Protein AF-A0A2S1FJ78-F1 (afdb_monomer)

Structure (mmCIF, N/CA/C/O backbone):
data_AF-A0A2S1FJ78-F1
#
_entry.id   AF-A0A2S1FJ78-F1
#
loop_
_atom_site.group_PDB
_atom_site.id
_atom_site.type_symbol
_atom_site.label_atom_id
_atom_site.label_alt_id
_atom_site.label_comp_id
_atom_site.label_asym_id
_atom_site.label_entity_id
_atom_site.label_seq_id
_atom_site.pdbx_PDB_ins_code
_atom_site.Cartn_x
_atom_site.Cartn_y
_atom_site.Cartn_z
_atom_site.occupancy
_atom_site.B_iso_or_equiv
_atom_site.auth_seq_id
_atom_site.auth_comp_id
_atom_site.auth_asym_id
_atom_site.auth_atom_id
_atom_site.pdbx_PDB_model_num
ATOM 1 N N . MET A 1 1 ? -8.267 -0.499 -17.484 1.00 65.19 1 MET A N 1
ATOM 2 C CA . MET A 1 1 ? -7.502 -1.652 -16.930 1.00 65.19 1 MET A CA 1
ATOM 3 C C . MET A 1 1 ? -6.519 -1.121 -15.884 1.00 65.19 1 MET A C 1
ATOM 5 O O . MET A 1 1 ? -6.290 0.076 -15.894 1.00 65.19 1 MET A O 1
ATOM 9 N N . LEU A 1 2 ? -5.948 -1.941 -14.984 1.00 70.31 2 LEU A N 1
ATOM 10 C CA . LEU A 1 2 ? -4.967 -1.445 -13.990 1.00 70.31 2 LEU A CA 1
ATOM 11 C C . LEU A 1 2 ? -3.775 -0.744 -14.676 1.00 70.31 2 LEU A C 1
ATOM 13 O O . LEU A 1 2 ? -3.337 0.289 -14.204 1.00 70.31 2 LEU A O 1
ATOM 17 N N . LEU A 1 3 ? -3.323 -1.274 -15.819 1.00 70.62 3 LEU A N 1
ATOM 18 C CA . LEU A 1 3 ? -2.282 -0.676 -16.665 1.00 70.62 3 LEU A CA 1
ATOM 19 C C . LEU A 1 3 ? -2.613 0.752 -17.118 1.00 70.62 3 LEU A C 1
ATOM 21 O O . LEU A 1 3 ? -1.821 1.651 -16.888 1.00 70.62 3 LEU A O 1
ATOM 25 N N . ASP A 1 4 ? -3.803 0.954 -17.677 1.00 75.25 4 ASP A N 1
ATOM 26 C CA . ASP A 1 4 ? -4.281 2.253 -18.176 1.00 75.25 4 ASP A CA 1
ATOM 27 C C . ASP A 1 4 ? -4.321 3.322 -17.064 1.00 75.25 4 ASP A C 1
ATOM 29 O O . ASP A 1 4 ? -3.877 4.453 -17.239 1.00 75.25 4 ASP A O 1
ATOM 33 N N . ALA A 1 5 ? -4.743 2.922 -15.857 1.00 72.56 5 ALA A N 1
ATOM 34 C CA . ALA A 1 5 ? -4.715 3.792 -14.683 1.00 72.56 5 ALA A CA 1
ATOM 35 C C . ALA A 1 5 ? -3.291 4.061 -14.167 1.00 72.56 5 ALA A C 1
ATOM 37 O O . ALA A 1 5 ? -3.068 5.087 -13.535 1.00 72.56 5 ALA A O 1
ATOM 38 N N . LEU A 1 6 ? -2.339 3.153 -14.407 1.00 74.25 6 LEU A N 1
ATOM 39 C CA . LEU A 1 6 ? -0.943 3.304 -13.997 1.00 74.25 6 LEU A CA 1
ATOM 40 C C . LEU A 1 6 ? -0.124 4.123 -14.995 1.00 74.25 6 LEU A C 1
ATOM 42 O O . LEU A 1 6 ? 0.821 4.775 -14.568 1.00 74.25 6 LEU A O 1
ATOM 46 N N . GLU A 1 7 ? -0.456 4.124 -16.290 1.00 74.12 7 GLU A N 1
ATOM 47 C CA . GLU A 1 7 ? 0.261 4.900 -17.319 1.00 74.12 7 GLU A CA 1
ATOM 48 C C . GLU A 1 7 ? 0.292 6.403 -17.029 1.00 74.12 7 GLU A C 1
ATOM 50 O O . GLU A 1 7 ? 1.277 7.061 -17.347 1.00 74.12 7 GLU A O 1
ATOM 55 N N . SER A 1 8 ? -0.743 6.929 -16.371 1.00 75.00 8 SER A N 1
ATOM 56 C CA . SER A 1 8 ? -0.812 8.338 -15.962 1.00 75.00 8 SER A CA 1
ATOM 57 C C . SER A 1 8 ? -0.206 8.618 -14.580 1.00 75.00 8 SER A C 1
ATOM 59 O O . SER A 1 8 ? -0.204 9.767 -14.143 1.00 75.00 8 SER A O 1
ATOM 61 N N . VAL A 1 9 ? 0.281 7.594 -13.869 1.00 76.88 9 VAL A N 1
ATOM 62 C CA . VAL A 1 9 ? 0.777 7.716 -12.491 1.00 76.88 9 VAL A CA 1
ATOM 63 C C . VAL A 1 9 ? 2.299 7.590 -12.482 1.00 76.88 9 VAL A C 1
ATOM 65 O O . VAL A 1 9 ? 2.816 6.544 -12.888 1.00 76.88 9 VAL A O 1
ATOM 68 N N . PRO A 1 10 ? 3.025 8.613 -12.003 1.00 75.88 10 PRO A N 1
ATOM 69 C CA . PRO A 1 10 ? 4.472 8.535 -11.877 1.00 75.88 10 PRO A CA 1
ATOM 70 C C . PRO A 1 10 ? 4.866 7.568 -10.753 1.00 75.88 10 PRO A C 1
ATOM 72 O O . PRO A 1 10 ? 4.140 7.405 -9.770 1.00 75.88 10 PRO A O 1
ATOM 75 N N . ASP A 1 11 ? 6.031 6.933 -10.883 1.00 71.81 11 ASP A N 1
ATOM 76 C CA . ASP A 1 11 ? 6.510 5.891 -9.966 1.00 71.81 11 ASP A CA 1
ATOM 77 C C . ASP A 1 11 ? 6.601 6.370 -8.504 1.00 71.81 11 ASP A C 1
ATOM 79 O O . ASP A 1 11 ? 6.304 5.614 -7.579 1.00 71.81 11 ASP A O 1
ATOM 83 N N . GLU A 1 12 ? 6.914 7.653 -8.294 1.00 71.81 12 GLU A N 1
ATOM 84 C CA . GLU A 1 12 ? 6.933 8.317 -6.981 1.00 71.81 12 GLU A CA 1
ATOM 85 C C . GLU A 1 12 ? 5.548 8.399 -6.315 1.00 71.81 12 GLU A C 1
ATOM 87 O O . GLU A 1 12 ? 5.429 8.260 -5.099 1.00 71.81 12 GLU A O 1
ATOM 92 N N . ALA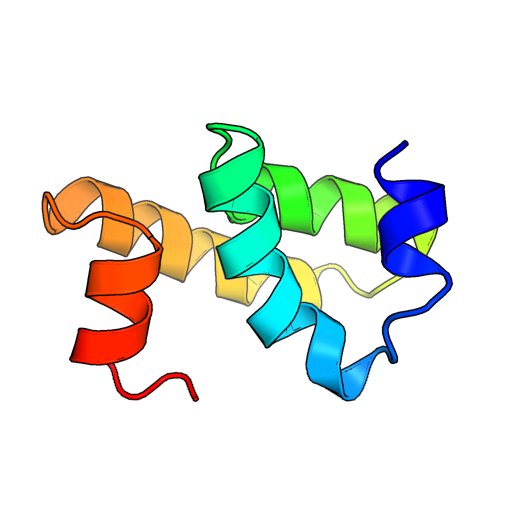 A 1 13 ? 4.483 8.558 -7.107 1.00 75.44 13 ALA A N 1
ATOM 93 C CA . ALA A 1 13 ? 3.105 8.648 -6.624 1.00 75.44 13 ALA A CA 1
ATOM 94 C C . ALA A 1 13 ? 2.400 7.285 -6.613 1.00 75.44 13 ALA A C 1
ATOM 96 O O . ALA A 1 13 ? 1.287 7.158 -6.089 1.00 75.44 13 ALA A O 1
ATOM 97 N N . VAL A 1 14 ? 3.040 6.251 -7.172 1.00 79.06 14 VAL A N 1
ATOM 98 C CA . VAL A 1 14 ? 2.440 4.926 -7.327 1.00 79.06 14 VAL A CA 1
ATOM 99 C C . VAL A 1 14 ? 2.086 4.316 -5.972 1.00 79.06 14 VAL A C 1
ATOM 101 O O . VAL A 1 14 ? 1.081 3.625 -5.876 1.00 79.06 14 VAL A O 1
ATOM 104 N N . GLY A 1 15 ? 2.835 4.626 -4.908 1.00 75.25 15 GLY A N 1
ATOM 105 C CA . GLY A 1 15 ? 2.530 4.170 -3.550 1.00 75.25 15 GLY A CA 1
ATOM 106 C C . GLY A 1 15 ? 1.248 4.769 -2.968 1.00 75.25 15 GLY A C 1
ATOM 107 O O . GLY A 1 15 ? 0.445 4.046 -2.383 1.00 75.25 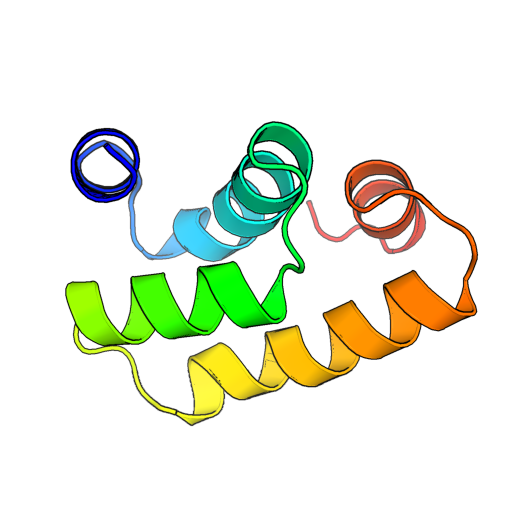15 GLY A O 1
ATOM 108 N N . VAL A 1 16 ? 1.014 6.065 -3.184 1.00 76.50 16 VAL A N 1
ATOM 109 C CA . VAL A 1 16 ? -0.209 6.761 -2.747 1.00 76.50 16 VAL A CA 1
ATOM 110 C C . VAL A 1 16 ? -1.406 6.286 -3.571 1.00 76.50 16 VAL A C 1
ATOM 112 O O . VAL A 1 16 ? -2.460 5.938 -3.035 1.00 76.50 16 VAL A O 1
ATOM 115 N N . HIS A 1 17 ? -1.232 6.190 -4.891 1.00 81.81 17 HIS A N 1
ATOM 116 C CA . HIS A 1 17 ? -2.281 5.708 -5.789 1.00 81.81 17 HIS A CA 1
ATOM 117 C C . HIS A 1 17 ? -2.573 4.218 -5.617 1.00 81.81 17 HIS A C 1
ATOM 119 O O . HIS A 1 17 ? -3.701 3.796 -5.853 1.00 81.81 17 HIS A O 1
ATOM 125 N N . LEU A 1 18 ? -1.611 3.415 -5.160 1.00 85.94 18 LEU A N 1
ATOM 126 C CA . LEU A 1 18 ? -1.801 1.997 -4.873 1.00 85.94 18 LEU A CA 1
ATOM 127 C C . LEU A 1 18 ? -2.865 1.778 -3.805 1.00 85.94 18 LEU A C 1
ATOM 129 O O . LEU A 1 18 ? -3.711 0.903 -3.981 1.00 85.94 18 LEU A O 1
ATOM 133 N N . PHE A 1 19 ? -2.859 2.563 -2.727 1.00 85.31 19 PHE A N 1
ATOM 134 C CA . PHE A 1 19 ? -3.866 2.446 -1.672 1.00 85.31 19 PHE A CA 1
ATOM 135 C C . PHE A 1 19 ? -5.256 2.822 -2.179 1.00 85.31 19 PHE A C 1
ATOM 137 O O . PHE A 1 19 ? -6.218 2.081 -1.967 1.00 85.31 19 PHE A O 1
ATOM 144 N N . TRP A 1 20 ? -5.346 3.915 -2.934 1.00 84.25 20 TRP A N 1
ATOM 145 C CA . TRP A 1 20 ? -6.587 4.330 -3.580 1.00 84.25 20 TRP A CA 1
ATOM 146 C C . TRP A 1 20 ? -7.105 3.282 -4.583 1.00 84.25 20 TRP A C 1
ATOM 148 O O . TRP A 1 20 ? -8.288 2.940 -4.575 1.00 84.25 20 TRP A O 1
ATOM 158 N N . LEU A 1 21 ? -6.222 2.708 -5.408 1.00 84.75 21 LEU A N 1
ATOM 159 C CA . LEU A 1 21 ? -6.544 1.639 -6.359 1.00 84.75 21 LEU A CA 1
ATOM 160 C C . LEU A 1 21 ? -6.995 0.368 -5.640 1.00 84.75 21 LEU A C 1
ATOM 162 O O . LEU A 1 21 ? -7.958 -0.267 -6.063 1.00 84.75 21 LEU A O 1
ATOM 166 N N . ALA A 1 22 ? -6.314 -0.011 -4.561 1.00 86.56 22 ALA A N 1
ATOM 167 C CA . ALA A 1 22 ? -6.664 -1.171 -3.754 1.00 86.56 22 ALA A CA 1
ATOM 168 C C . ALA A 1 22 ? -8.071 -1.026 -3.163 1.00 86.56 22 ALA A C 1
ATOM 170 O O . ALA A 1 22 ? -8.881 -1.945 -3.291 1.00 86.56 22 ALA A O 1
ATOM 171 N N . GLU A 1 23 ? -8.403 0.154 -2.637 1.00 85.00 23 GLU A N 1
ATOM 172 C CA . GLU A 1 23 ? -9.744 0.455 -2.137 1.00 85.00 23 GLU A CA 1
ATOM 1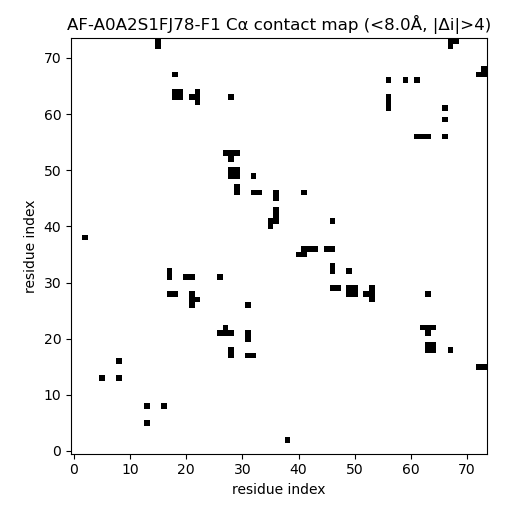73 C C . GLU A 1 23 ? -10.795 0.437 -3.256 1.00 85.00 23 GLU A C 1
ATOM 175 O O . GLU A 1 23 ? -11.811 -0.247 -3.139 1.00 85.00 23 GLU A O 1
ATOM 180 N N . LYS A 1 24 ? -10.527 1.099 -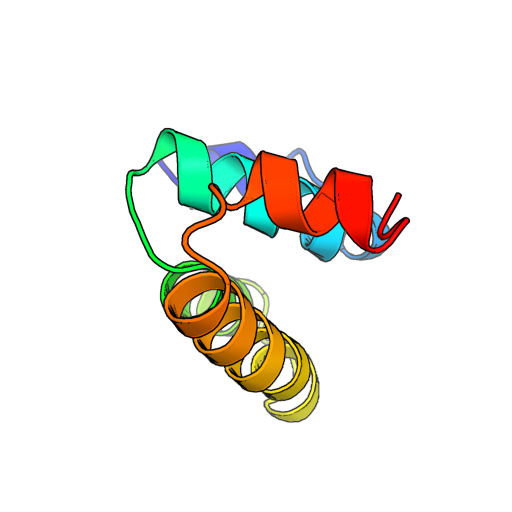4.389 1.00 84.62 24 LYS A N 1
ATOM 181 C CA . LYS A 1 24 ? -11.439 1.122 -5.544 1.00 84.62 24 LYS A CA 1
ATOM 182 C C . LYS A 1 24 ? -11.700 -0.255 -6.145 1.00 84.62 24 LYS A C 1
ATOM 184 O O . LYS A 1 24 ? -12.802 -0.511 -6.623 1.00 84.62 24 LYS A O 1
ATOM 189 N N . LEU A 1 25 ? -10.698 -1.128 -6.143 1.00 82.12 25 LEU A N 1
ATOM 190 C CA . LEU A 1 25 ? -10.796 -2.483 -6.681 1.00 82.12 25 LEU A CA 1
ATOM 191 C C . LEU A 1 25 ? -11.302 -3.501 -5.649 1.00 82.12 25 LEU A C 1
ATOM 193 O O . LEU A 1 25 ? -11.500 -4.662 -6.014 1.00 82.12 25 LEU A O 1
ATOM 197 N N . GLY A 1 26 ? -11.473 -3.109 -4.380 1.00 82.88 26 GLY A N 1
ATOM 198 C CA . GLY A 1 26 ? -11.804 -4.029 -3.288 1.00 82.88 26 GLY A CA 1
ATOM 199 C C . GLY A 1 26 ? -10.743 -5.118 -3.095 1.00 82.88 26 GLY A C 1
ATOM 200 O O . GLY A 1 26 ? -11.059 -6.270 -2.797 1.00 82.88 26 GLY A O 1
ATOM 201 N N . ARG A 1 27 ? -9.474 -4.788 -3.354 1.00 85.81 27 ARG A N 1
ATOM 202 C CA . ARG A 1 27 ? -8.327 -5.700 -3.248 1.00 85.81 27 ARG A CA 1
ATOM 203 C C . ARG A 1 27 ? -7.400 -5.244 -2.134 1.00 85.81 27 ARG A C 1
ATOM 205 O O . ARG A 1 27 ? -7.424 -4.098 -1.708 1.00 85.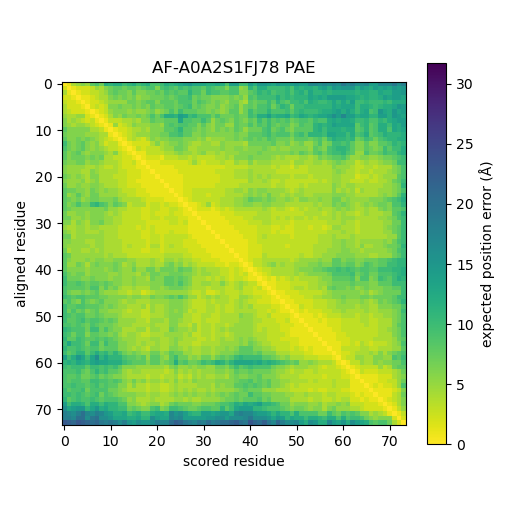81 27 ARG A O 1
ATOM 212 N N . THR A 1 28 ? -6.543 -6.149 -1.676 1.00 85.75 28 THR A N 1
ATOM 213 C CA . THR A 1 28 ? -5.521 -5.793 -0.695 1.00 85.75 28 THR A CA 1
ATOM 214 C C . THR A 1 28 ? -4.396 -4.982 -1.351 1.00 85.75 28 THR A C 1
ATOM 216 O O . THR A 1 28 ? -4.017 -5.284 -2.491 1.00 85.75 28 THR A O 1
ATOM 219 N N . PRO A 1 29 ? -3.803 -4.008 -0.635 1.00 85.94 29 PRO A N 1
ATOM 220 C CA . PRO A 1 29 ? -2.662 -3.229 -1.118 1.00 85.94 29 PRO A CA 1
ATOM 221 C C . PRO A 1 29 ? -1.514 -4.114 -1.603 1.00 85.94 29 PRO A C 1
ATOM 223 O O . PRO A 1 29 ? -0.954 -3.871 -2.664 1.00 85.94 29 PRO A O 1
ATOM 226 N N . CYS A 1 30 ? -1.235 -5.214 -0.895 1.00 86.25 30 CYS A N 1
ATOM 227 C CA . CYS A 1 30 ? -0.214 -6.186 -1.284 1.00 86.25 30 CYS A CA 1
ATOM 228 C C . CYS A 1 30 ? -0.491 -6.836 -2.653 1.00 86.25 30 CYS A C 1
ATOM 230 O O . CYS A 1 30 ? 0.436 -7.077 -3.423 1.00 86.25 30 CYS A O 1
ATOM 232 N N . SER A 1 31 ? -1.754 -7.125 -2.985 1.00 87.25 31 SER A N 1
ATOM 233 C CA . SER A 1 31 ? -2.103 -7.726 -4.278 1.00 87.25 31 SER A CA 1
ATOM 234 C C . SER A 1 31 ? -1.928 -6.728 -5.426 1.00 87.25 31 SER A C 1
ATOM 236 O O . SER A 1 31 ? -1.435 -7.093 -6.495 1.00 87.25 31 SER A O 1
ATOM 238 N N . VAL A 1 32 ? -2.285 -5.462 -5.190 1.00 88.00 32 VAL A N 1
ATOM 239 C CA . VAL A 1 32 ? -2.076 -4.373 -6.152 1.00 88.00 32 VAL A CA 1
ATOM 240 C C . VAL A 1 32 ? -0.582 -4.080 -6.319 1.00 88.00 32 VAL A C 1
ATOM 242 O O . VAL A 1 32 ? -0.124 -3.998 -7.456 1.00 88.00 32 VAL A O 1
ATOM 245 N N . ALA A 1 33 ? 0.189 -4.052 -5.225 1.00 88.19 33 ALA A N 1
ATOM 246 C CA . ALA A 1 33 ? 1.647 -3.908 -5.229 1.00 88.19 33 ALA A CA 1
ATOM 247 C C . ALA A 1 33 ? 2.321 -4.969 -6.102 1.00 88.19 33 ALA A C 1
ATOM 249 O O . ALA A 1 33 ? 3.091 -4.638 -6.995 1.00 88.19 33 ALA A O 1
ATOM 250 N N . SER A 1 34 ? 1.984 -6.248 -5.899 1.00 86.06 34 SER A N 1
ATOM 251 C CA . SER A 1 34 ? 2.555 -7.350 -6.682 1.00 86.06 34 SER A CA 1
ATOM 252 C C . SER A 1 34 ? 2.249 -7.229 -8.176 1.00 86.06 34 SER A C 1
ATOM 254 O O . SER A 1 34 ? 3.095 -7.565 -9.000 1.00 86.06 34 SER A O 1
ATOM 256 N N . LYS A 1 35 ? 1.060 -6.731 -8.544 1.00 86.50 35 LYS A N 1
ATOM 257 C CA . LYS A 1 35 ? 0.725 -6.466 -9.950 1.00 86.50 35 LYS A CA 1
ATOM 258 C C . LYS A 1 35 ? 1.510 -5.292 -10.518 1.00 86.50 35 LYS A C 1
ATOM 260 O O . LYS A 1 35 ? 2.021 -5.413 -11.623 1.00 86.50 35 LYS A O 1
ATOM 265 N N . ILE A 1 36 ? 1.601 -4.183 -9.785 1.00 85.56 36 ILE A N 1
ATOM 266 C CA . ILE A 1 36 ? 2.376 -3.007 -10.203 1.00 85.56 36 ILE A CA 1
ATOM 267 C C . ILE A 1 36 ? 3.838 -3.393 -10.390 1.00 85.56 36 ILE A C 1
ATOM 269 O O . ILE A 1 36 ? 4.396 -3.108 -11.441 1.00 85.56 36 ILE A O 1
ATOM 273 N N . ALA A 1 37 ? 4.418 -4.121 -9.435 1.00 86.50 37 ALA A N 1
ATOM 274 C CA . ALA A 1 37 ? 5.797 -4.573 -9.518 1.00 86.50 37 ALA A CA 1
ATOM 275 C C . ALA A 1 37 ? 6.049 -5.461 -10.741 1.00 86.50 37 ALA A C 1
ATOM 277 O O . ALA A 1 37 ? 7.052 -5.278 -11.415 1.00 86.50 37 ALA A O 1
ATOM 278 N N . ALA A 1 38 ? 5.111 -6.348 -11.087 1.00 85.44 38 ALA A N 1
ATOM 279 C CA . ALA A 1 38 ? 5.207 -7.159 -12.301 1.00 85.44 38 ALA A CA 1
ATOM 280 C C . ALA A 1 38 ? 5.039 -6.349 -13.604 1.00 85.44 38 ALA A C 1
ATOM 282 O O . ALA A 1 38 ? 5.580 -6.738 -14.632 1.00 85.44 38 ALA A O 1
ATOM 283 N N . ILE A 1 39 ? 4.273 -5.251 -13.586 1.00 84.38 39 ILE A N 1
ATOM 284 C CA . ILE A 1 39 ? 4.036 -4.388 -14.759 1.00 84.38 39 ILE A CA 1
ATOM 285 C C . ILE A 1 39 ? 5.196 -3.407 -14.980 1.00 84.38 39 ILE A C 1
ATOM 287 O O . ILE A 1 39 ? 5.559 -3.128 -16.119 1.00 84.38 39 ILE A O 1
ATOM 291 N N . ARG A 1 40 ? 5.736 -2.851 -13.894 1.00 81.94 40 ARG A N 1
ATOM 292 C CA . ARG A 1 40 ? 6.767 -1.802 -13.879 1.00 81.94 40 ARG A CA 1
ATOM 293 C C . ARG A 1 40 ? 8.182 -2.348 -13.661 1.00 81.94 40 ARG A C 1
ATOM 295 O O . ARG A 1 40 ? 9.109 -1.554 -13.597 1.00 81.94 40 ARG A O 1
ATOM 302 N N . ASP A 1 41 ? 8.333 -3.665 -13.526 1.00 83.38 41 ASP A N 1
ATOM 303 C CA . ASP A 1 41 ? 9.595 -4.337 -13.180 1.00 83.38 41 ASP A CA 1
ATOM 304 C C . ASP A 1 41 ? 10.246 -3.746 -11.909 1.00 83.38 41 ASP A C 1
ATOM 306 O O . ASP A 1 41 ? 11.442 -3.474 -11.841 1.00 83.38 41 ASP A O 1
ATOM 310 N N . MET A 1 42 ? 9.427 -3.479 -10.882 1.00 81.94 42 MET A N 1
ATOM 311 C CA . MET A 1 42 ? 9.915 -2.910 -9.618 1.00 81.94 42 MET A CA 1
ATOM 312 C C . MET A 1 42 ? 10.549 -3.983 -8.722 1.00 81.94 42 MET A C 1
ATOM 314 O O . MET A 1 42 ? 10.094 -5.132 -8.712 1.00 81.94 42 MET A O 1
ATOM 318 N N . PRO A 1 43 ? 11.544 -3.608 -7.897 1.00 82.56 43 PRO A N 1
ATOM 319 C CA . PRO A 1 43 ? 12.233 -4.542 -7.014 1.00 82.56 43 PRO A CA 1
ATOM 320 C C . PRO A 1 43 ? 11.298 -5.175 -5.977 1.00 82.56 43 PRO A C 1
ATOM 322 O O . PRO A 1 43 ? 10.323 -4.573 -5.521 1.00 82.56 43 PRO A O 1
ATOM 325 N N . GLU A 1 44 ? 11.626 -6.392 -5.538 1.00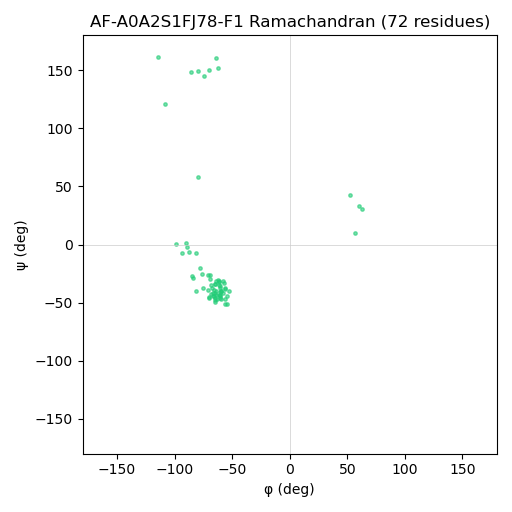 80.69 44 GLU A N 1
ATOM 326 C CA . GLU A 1 44 ? 10.820 -7.108 -4.542 1.00 80.69 44 GLU A CA 1
ATOM 327 C C . GLU A 1 44 ? 10.741 -6.382 -3.191 1.00 80.69 44 GLU A C 1
ATOM 329 O O . GLU A 1 44 ? 9.712 -6.442 -2.520 1.00 80.69 44 GLU A O 1
ATOM 334 N N . GLU A 1 45 ? 11.779 -5.634 -2.821 1.00 84.19 45 GLU A N 1
ATOM 335 C CA . GLU A 1 45 ? 11.784 -4.795 -1.616 1.00 84.19 45 GLU A CA 1
ATOM 336 C C . GLU A 1 45 ? 10.700 -3.710 -1.670 1.00 84.19 45 GLU A C 1
ATOM 338 O O . GLU A 1 45 ? 10.083 -3.388 -0.652 1.00 84.19 45 GLU A O 1
ATOM 343 N N . TRP A 1 46 ? 10.388 -3.205 -2.871 1.00 82.94 46 TRP A N 1
ATOM 344 C CA . TRP A 1 46 ? 9.335 -2.213 -3.054 1.00 82.94 46 TRP A CA 1
ATOM 345 C C . TRP A 1 46 ? 7.950 -2.791 -2.761 1.00 82.94 46 TRP A C 1
ATOM 347 O O . TRP A 1 46 ? 7.132 -2.100 -2.165 1.00 82.94 46 TRP A O 1
ATOM 357 N N . LYS A 1 47 ? 7.660 -4.052 -3.114 1.00 81.44 47 LYS A N 1
ATOM 358 C CA . LYS A 1 47 ? 6.371 -4.677 -2.750 1.00 81.44 47 LYS A CA 1
ATOM 359 C C . LYS A 1 47 ? 6.313 -5.089 -1.270 1.00 81.44 47 LYS A C 1
ATOM 361 O O . LYS A 1 47 ? 5.219 -5.148 -0.705 1.00 81.44 47 LYS A O 1
ATOM 366 N N . ASP A 1 48 ? 7.458 -5.345 -0.629 1.00 84.62 48 ASP A N 1
ATOM 367 C CA . ASP A 1 48 ? 7.515 -5.879 0.741 1.00 84.62 48 ASP A CA 1
ATOM 368 C C . ASP A 1 48 ? 7.028 -4.876 1.802 1.00 84.62 48 ASP A C 1
ATOM 370 O O . ASP A 1 48 ? 6.306 -5.253 2.729 1.00 84.62 48 ASP A O 1
ATOM 374 N N . GLN A 1 49 ? 7.283 -3.576 1.609 1.00 82.19 49 GLN A N 1
ATOM 375 C CA . GLN A 1 49 ? 6.708 -2.506 2.446 1.00 82.19 49 GLN A CA 1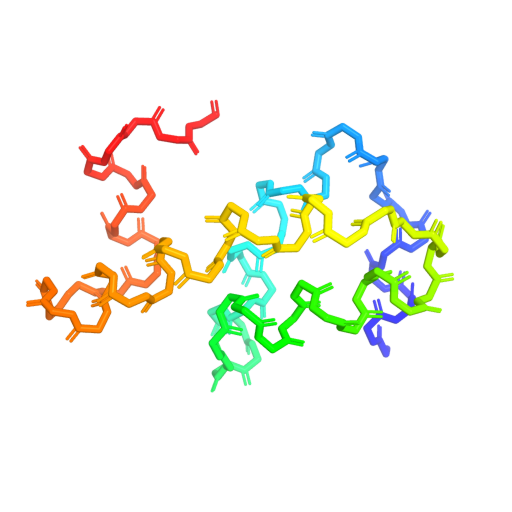
ATOM 376 C C . GLN A 1 49 ? 5.167 -2.549 2.480 1.00 82.19 49 GLN A C 1
ATOM 378 O O . GLN A 1 49 ? 4.563 -2.372 3.541 1.00 82.19 49 GLN A O 1
ATOM 383 N N . TYR A 1 50 ? 4.510 -2.885 1.363 1.00 85.12 50 TYR A N 1
ATOM 384 C CA . TYR A 1 50 ? 3.047 -2.992 1.299 1.00 85.12 50 TYR A CA 1
ATOM 385 C C . TYR A 1 50 ? 2.516 -4.290 1.906 1.00 85.12 50 TYR A C 1
ATOM 387 O O . TYR A 1 50 ? 1.341 -4.349 2.275 1.00 85.12 50 TYR A O 1
ATOM 395 N N . ARG A 1 51 ? 3.353 -5.327 2.047 1.00 84.31 51 ARG A N 1
ATOM 396 C CA . ARG A 1 51 ? 2.979 -6.566 2.743 1.00 84.31 51 ARG A CA 1
ATOM 397 C C . ARG A 1 51 ? 2.675 -6.278 4.208 1.00 84.31 51 ARG A C 1
ATOM 399 O O . ARG A 1 51 ? 1.635 -6.701 4.708 1.00 84.31 51 ARG A O 1
ATOM 406 N N . LYS A 1 52 ? 3.557 -5.518 4.866 1.00 84.75 52 LYS A N 1
ATOM 407 C CA . LYS A 1 52 ? 3.385 -5.115 6.266 1.00 84.75 52 LYS A CA 1
ATOM 408 C C . LYS A 1 52 ? 2.169 -4.207 6.436 1.00 84.75 52 LYS A C 1
ATOM 410 O O . LYS A 1 52 ? 1.296 -4.522 7.234 1.00 84.75 52 LYS A O 1
ATOM 415 N N . VAL A 1 53 ? 2.052 -3.172 5.599 1.00 83.94 53 VAL A N 1
ATOM 416 C CA . VAL A 1 53 ? 0.895 -2.263 5.615 1.00 83.94 53 VAL A CA 1
ATOM 417 C C . VAL A 1 53 ? -0.423 -3.013 5.400 1.00 83.94 53 VAL A C 1
ATOM 419 O O . VAL A 1 53 ? -1.398 -2.758 6.094 1.00 83.94 53 VAL A O 1
ATOM 422 N N . SER A 1 54 ? -0.466 -3.977 4.477 1.00 84.81 54 SER A N 1
ATOM 423 C CA . SER A 1 54 ? -1.671 -4.774 4.240 1.00 84.81 54 SER A CA 1
ATOM 424 C C . SER A 1 54 ? -2.056 -5.649 5.435 1.00 84.81 54 SER A C 1
ATOM 426 O O . SER A 1 54 ? -3.247 -5.896 5.631 1.00 84.81 54 SER A O 1
ATOM 428 N N . ASP A 1 55 ? -1.084 -6.158 6.193 1.00 87.44 55 ASP A N 1
ATOM 429 C CA . ASP A 1 55 ? -1.351 -6.959 7.389 1.00 87.44 55 ASP A CA 1
ATOM 430 C C . ASP A 1 55 ? -1.803 -6.076 8.561 1.00 87.44 55 ASP A C 1
ATOM 432 O O . ASP A 1 55 ? -2.723 -6.458 9.282 1.00 87.44 55 ASP A O 1
ATOM 436 N N . ASP A 1 56 ? -1.229 -4.876 8.697 1.00 86.38 56 ASP A N 1
ATOM 437 C CA . ASP A 1 56 ? -1.657 -3.876 9.681 1.00 86.38 56 ASP A CA 1
ATOM 438 C C . ASP A 1 56 ? -3.080 -3.374 9.392 1.00 86.38 56 ASP A C 1
ATOM 440 O O . ASP A 1 56 ? -3.919 -3.421 10.283 1.00 86.38 56 ASP A O 1
ATOM 444 N N . ILE A 1 57 ? -3.416 -3.033 8.140 1.00 85.75 57 ILE A N 1
ATOM 445 C CA . ILE A 1 57 ? -4.790 -2.665 7.735 1.00 85.75 57 ILE A CA 1
ATOM 446 C C . ILE A 1 57 ? -5.787 -3.762 8.124 1.00 85.75 57 ILE A C 1
ATOM 448 O O . ILE A 1 57 ? -6.841 -3.476 8.689 1.00 85.75 57 ILE A O 1
ATOM 452 N N . ARG A 1 58 ? -5.436 -5.032 7.877 1.00 83.38 58 ARG A N 1
ATOM 453 C CA . ARG A 1 58 ? -6.276 -6.181 8.242 1.00 83.38 58 ARG A CA 1
ATOM 454 C C . ARG A 1 58 ? -6.470 -6.315 9.756 1.00 83.38 58 ARG A C 1
ATOM 456 O O . ARG A 1 58 ? -7.505 -6.817 10.177 1.00 83.38 58 ARG A O 1
ATOM 463 N N . LYS A 1 59 ? -5.487 -5.915 10.565 1.00 86.62 59 LYS A N 1
ATOM 464 C CA . LYS A 1 59 ? -5.561 -5.954 12.036 1.00 86.62 59 LYS A CA 1
ATOM 465 C C . LYS A 1 59 ? -6.240 -4.729 12.638 1.00 86.62 59 LYS A C 1
ATOM 467 O O . LYS A 1 59 ? -6.775 -4.831 13.735 1.00 86.62 59 LYS A O 1
ATOM 472 N N . SER A 1 60 ? -6.189 -3.586 11.961 1.00 81.44 60 SER A N 1
ATOM 473 C CA . SER A 1 60 ? -6.716 -2.317 12.465 1.00 81.44 60 SER A CA 1
ATOM 474 C C . SER A 1 60 ? -8.229 -2.156 12.292 1.00 81.44 60 SER A C 1
ATOM 476 O O . SER A 1 60 ? -8.760 -1.167 12.780 1.00 81.44 60 SER A O 1
ATOM 478 N N . ASP A 1 61 ? -8.916 -3.069 11.592 1.00 83.19 61 ASP A N 1
ATOM 479 C CA . ASP A 1 61 ? -10.343 -2.947 11.212 1.00 83.19 61 ASP A CA 1
ATOM 480 C C . ASP A 1 61 ? -10.664 -1.662 10.406 1.00 83.19 61 ASP A C 1
ATOM 482 O O . ASP A 1 61 ? -11.815 -1.315 10.147 1.00 83.19 61 ASP A O 1
ATOM 486 N N . LEU A 1 62 ? -9.624 -0.940 9.977 1.00 84.56 62 LEU A N 1
ATOM 487 C CA . LEU A 1 62 ? -9.726 0.288 9.205 1.00 84.56 62 LEU A CA 1
ATOM 488 C C . LEU A 1 62 ? -9.851 -0.044 7.719 1.00 84.56 62 LEU A C 1
ATOM 490 O O . LEU A 1 62 ? -9.248 -0.994 7.214 1.00 84.56 62 LEU A O 1
ATOM 494 N N . SER A 1 63 ? -10.574 0.802 6.984 1.00 84.62 63 SER A N 1
ATOM 495 C CA . SER A 1 63 ? -10.440 0.813 5.530 1.00 84.62 63 SER A CA 1
ATOM 496 C C . SER A 1 63 ? -9.024 1.238 5.139 1.00 84.62 63 SER A C 1
ATOM 498 O O . SER A 1 63 ? -8.300 1.868 5.914 1.00 84.62 63 SER A O 1
ATOM 500 N N . ILE A 1 64 ? -8.628 0.916 3.910 1.00 84.12 64 ILE A N 1
ATOM 501 C CA . ILE A 1 64 ? -7.306 1.262 3.385 1.00 84.12 64 ILE A CA 1
ATOM 502 C C . ILE A 1 64 ? -7.075 2.778 3.478 1.00 84.12 64 ILE A C 1
ATOM 504 O O . ILE A 1 64 ? -6.044 3.202 3.996 1.00 84.12 64 ILE A O 1
ATOM 508 N N . ASN A 1 65 ? -8.048 3.593 3.061 1.00 81.75 65 ASN A N 1
ATOM 509 C CA . ASN A 1 65 ? -7.965 5.046 3.193 1.00 81.75 65 ASN A CA 1
ATOM 510 C C . ASN A 1 65 ? -7.929 5.501 4.664 1.00 81.75 65 ASN A C 1
ATOM 512 O O . ASN A 1 65 ? -7.141 6.373 5.018 1.00 81.75 65 ASN A O 1
ATOM 516 N N . GLY A 1 66 ? -8.719 4.872 5.542 1.00 84.69 66 GLY A N 1
ATOM 517 C CA . GLY A 1 66 ? -8.711 5.178 6.975 1.00 84.69 66 GLY A CA 1
ATOM 518 C C . GLY A 1 66 ? -7.344 4.936 7.620 1.00 84.69 66 GLY A C 1
ATOM 519 O O . GLY A 1 66 ? -6.873 5.764 8.394 1.00 84.69 66 GLY A O 1
ATOM 520 N N . TYR A 1 67 ? -6.667 3.850 7.248 1.00 85.75 67 TYR A N 1
ATOM 521 C CA . TYR A 1 67 ? -5.311 3.553 7.710 1.00 85.75 67 TYR A CA 1
ATOM 522 C C . TYR A 1 67 ? -4.276 4.554 7.182 1.00 85.75 67 TYR A C 1
ATOM 524 O O . TYR A 1 67 ? -3.433 5.026 7.940 1.00 85.75 67 TYR A O 1
ATOM 532 N N . VAL A 1 68 ? -4.347 4.905 5.894 1.00 81.44 68 VAL A N 1
ATOM 533 C CA . VAL A 1 68 ? -3.446 5.888 5.267 1.00 81.44 68 VAL A CA 1
ATOM 534 C C . VAL A 1 68 ? -3.567 7.256 5.942 1.00 81.44 68 VAL A C 1
ATOM 536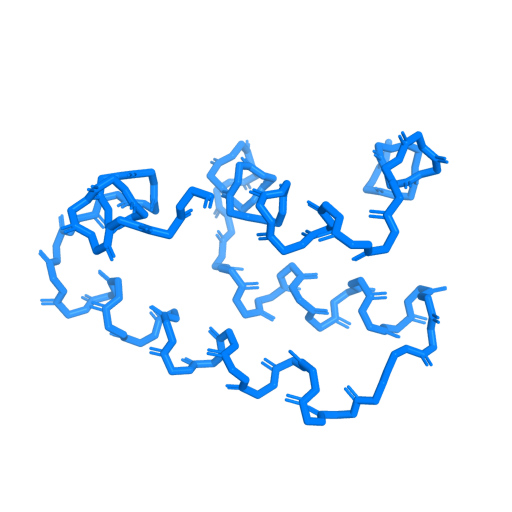 O O . VAL A 1 68 ? -2.553 7.852 6.306 1.00 81.44 68 VAL A O 1
ATOM 539 N N . GLN A 1 69 ? -4.800 7.713 6.185 1.00 80.94 69 GLN A N 1
ATOM 540 C CA . GLN A 1 69 ? -5.075 8.963 6.896 1.00 80.94 69 GLN A CA 1
ATOM 541 C C . GLN A 1 69 ? -4.619 8.913 8.358 1.00 80.94 69 GLN A C 1
ATOM 543 O O . GLN A 1 69 ? -4.035 9.876 8.848 1.00 80.94 69 GLN A O 1
ATOM 548 N N . HIS A 1 70 ? -4.850 7.792 9.047 1.00 80.62 70 HIS A N 1
ATOM 549 C CA . HIS A 1 70 ? -4.452 7.610 10.442 1.00 80.62 70 HIS A CA 1
ATOM 550 C C . HIS A 1 70 ? -2.926 7.601 10.622 1.00 80.62 70 HIS A C 1
ATOM 552 O O . HIS A 1 70 ? -2.410 8.179 11.576 1.00 80.62 70 HIS A O 1
ATOM 558 N N . ASN A 1 71 ? -2.194 6.976 9.698 1.00 76.06 71 ASN A N 1
ATOM 559 C CA . ASN A 1 71 ? -0.736 6.867 9.772 1.00 76.06 71 ASN A CA 1
ATOM 560 C C . ASN A 1 71 ? 0.013 8.025 9.097 1.00 76.06 71 ASN A C 1
ATOM 562 O O . ASN A 1 71 ? 1.242 8.012 9.082 1.00 76.06 71 ASN A O 1
ATOM 566 N N . GLY A 1 72 ? -0.694 9.016 8.544 1.00 64.50 72 GLY A N 1
ATOM 567 C CA . GLY A 1 72 ? -0.069 10.161 7.880 1.00 64.50 72 GLY A CA 1
ATOM 568 C C . GLY A 1 72 ? 0.760 9.771 6.654 1.00 64.50 72 GLY A C 1
ATOM 569 O O . GLY A 1 72 ? 1.746 10.435 6.350 1.00 64.50 72 GLY A O 1
ATOM 570 N N . LEU A 1 73 ? 0.377 8.692 5.964 1.00 64.44 73 LEU A N 1
ATOM 571 C CA . LEU A 1 73 ? 0.997 8.247 4.713 1.00 64.44 73 LEU A CA 1
ATOM 572 C C . LEU A 1 73 ? 0.450 9.087 3.538 1.00 64.44 73 LEU A C 1
ATOM 574 O O . LEU A 1 73 ? -0.180 8.542 2.637 1.00 64.44 73 LEU A O 1
ATOM 578 N N . ASN A 1 74 ? 0.611 10.413 3.596 1.00 48.94 74 ASN A N 1
ATOM 579 C CA . ASN A 1 74 ? 0.278 11.334 2.498 1.00 48.94 74 ASN A CA 1
ATOM 580 C C . ASN A 1 74 ? 1.497 11.591 1.615 1.00 48.94 74 ASN A C 1
ATOM 582 O O . ASN A 1 74 ? 2.561 11.915 2.190 1.00 48.94 74 ASN A O 1
#

Secondary structure (DSSP, 8-state):
-HHHHHHTS-TTTHHHHHHHHHHHHT--HHHHHHHHHHHHT--HHHHHHHHHHHHHHHHHT--HHHHHHHTT--

Mean predicted aligned error: 5.8 Å

Foldseek 3Di:
DLVVVCVPPDPVCCLVVLLVVCLVVVHFSLVSLVVCCVVVVNDPVSSVVSVVVSVVCVVVVDRSVRSCVVVVVD

Radius of gyr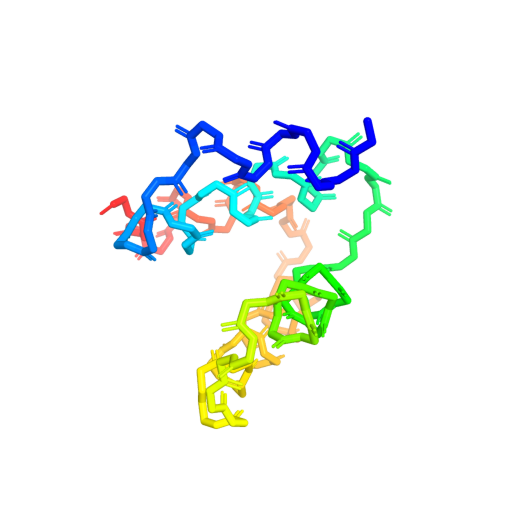ation: 11.52 Å; Cα contacts (8 Å, |Δi|>4): 57; chains: 1; bounding box: 24×19×31 Å

Solvent-accessible surface area (backbone atoms only — not comparable to full-atom values): 4267 Å² total; per-residue (Å²): 104,77,64,67,65,43,75,80,46,54,79,88,49,40,66,60,49,36,42,54,48,12,56,76,67,75,47,54,38,35,62,46,35,54,51,49,28,69,74,70,71,48,59,71,71,69,35,48,62,34,45,54,51,40,53,48,34,70,71,64,80,40,52,60,64,54,43,34,64,73,70,64,66,121

Nearest PDB structures (foldseek):
  3cky-assembly2_D  TM=4.545E-01  e=4.188E+00  unclassified
  5w78-assembly1_A  TM=4.306E-01  e=5.018E+00  Homo sapiens
  2gf2-assembly1_A  TM=5.019E-01  e=8.126E+00  Homo sapiens

Organism: Klebsiella pneumoniae (NCBI:txid573)

Sequence (74 aa):
MLLDALESVPDEAVGVHLFWLAEKLGRTPCSVASKIAAIRDMPEEWKDQYRKVSDDIRKSDLSINGYVQHNGLN

pLDDT: mean 80.95, std 6.8, range [48.94, 88.19]